Protein AF-A0A7C3TFR4-F1 (afdb_monomer_lite)

pLDDT: mean 82.92, std 9.26, range [58.38, 96.62]

Sequence (135 aa):
MRGKVILGSTLLILGFIIYQLGTTMLIAPGSHLSELAETFITPILQNQTPEMVAVAIQYGGGIIAAIGLVTAITGVAANGEVKALKSTINRLESTIQNLQANQLRNQIPKPTCRFCGADMAVNDSFCPKCGRAQI

Secondary structure (DSSP, 8-state):
-HHHHHHHHHHHHHHHHHHHHHHHHHH-TTSHHHHHHHHHHTTTSTT--HHHHHHHHHHHHHHHHHHHHHHHHHHHHHHHHHHHHHHHHHHHHHHHHHHHHHHHHHSS---B-TTT--B--TT-SB-TTT--B--

Radius of gyration: 37.14 Å; chains: 1; bounding box: 74×24×95 Å

Structure (mmCIF, N/CA/C/O backbone):
data_AF-A0A7C3TFR4-F1
#
_entry.id   AF-A0A7C3TFR4-F1
#
loop_
_atom_site.group_PDB
_atom_site.id
_atom_site.type_symbol
_atom_site.label_atom_id
_atom_site.label_alt_id
_atom_site.label_comp_id
_atom_site.label_asym_id
_atom_site.label_entity_id
_atom_site.label_seq_id
_atom_site.pdbx_PDB_ins_code
_atom_site.Cartn_x
_atom_site.Cartn_y
_atom_site.Cartn_z
_atom_site.occupancy
_atom_site.B_iso_or_equiv
_atom_site.auth_seq_id
_atom_site.auth_comp_id
_atom_site.auth_asym_id
_atom_site.auth_atom_id
_atom_site.pdbx_PDB_model_num
ATOM 1 N N . MET A 1 1 ? -9.293 5.292 3.470 1.00 58.38 1 MET A N 1
ATOM 2 C CA . MET A 1 1 ? -9.035 3.837 3.631 1.00 58.38 1 MET A CA 1
ATOM 3 C C . MET A 1 1 ? -8.921 3.116 2.293 1.00 58.38 1 MET A C 1
ATOM 5 O O . MET A 1 1 ? -7.845 2.603 2.034 1.00 58.38 1 MET A O 1
ATOM 9 N N . ARG A 1 2 ? -9.922 3.186 1.394 1.00 72.25 2 ARG A N 1
ATOM 10 C CA . ARG A 1 2 ? -9.753 2.799 -0.028 1.00 72.25 2 ARG A CA 1
ATOM 11 C C . ARG A 1 2 ? -8.528 3.456 -0.675 1.00 72.25 2 ARG A C 1
ATOM 13 O O . ARG A 1 2 ? -7.805 2.795 -1.397 1.00 72.25 2 ARG A O 1
ATOM 20 N N . GLY A 1 3 ? -8.239 4.707 -0.306 1.00 80.12 3 GLY A N 1
ATOM 21 C CA . GLY A 1 3 ? -7.072 5.441 -0.795 1.00 80.12 3 GLY A CA 1
ATOM 22 C C . GLY A 1 3 ? -5.721 4.749 -0.587 1.00 80.12 3 GLY A C 1
ATOM 23 O O . GLY A 1 3 ? -4.897 4.843 -1.476 1.00 80.12 3 GLY A O 1
ATOM 24 N N . LYS A 1 4 ? -5.491 4.008 0.512 1.00 82.44 4 LYS A N 1
ATOM 25 C CA . LYS A 1 4 ? -4.197 3.327 0.735 1.00 82.44 4 LYS A CA 1
ATOM 26 C C . LYS A 1 4 ? -4.035 2.086 -0.146 1.00 82.44 4 LYS A C 1
ATOM 28 O O . LYS A 1 4 ? -2.963 1.864 -0.687 1.00 82.44 4 LYS A O 1
ATOM 33 N N . VAL A 1 5 ? -5.111 1.318 -0.326 1.00 86.94 5 VAL A N 1
ATOM 34 C CA . VAL A 1 5 ? -5.122 0.150 -1.225 1.00 86.94 5 VAL A CA 1
ATOM 35 C C . VAL A 1 5 ? -5.055 0.591 -2.686 1.00 86.94 5 VAL A C 1
ATOM 37 O O . VAL A 1 5 ? -4.303 0.009 -3.461 1.00 86.94 5 VAL A O 1
ATOM 40 N N . ILE A 1 6 ? -5.792 1.647 -3.049 1.00 91.38 6 ILE A N 1
ATOM 41 C CA . ILE A 1 6 ? -5.728 2.261 -4.380 1.00 91.38 6 ILE A CA 1
ATOM 42 C C . ILE A 1 6 ? -4.311 2.766 -4.635 1.00 91.38 6 ILE A C 1
ATOM 44 O O . ILE A 1 6 ? -3.750 2.397 -5.653 1.00 91.38 6 ILE A O 1
ATOM 48 N N . LEU A 1 7 ? -3.719 3.508 -3.690 1.00 92.25 7 LEU A N 1
ATOM 49 C CA . LEU A 1 7 ? -2.346 4.007 -3.786 1.00 92.25 7 LEU A CA 1
ATOM 50 C C . LEU A 1 7 ? -1.330 2.870 -3.938 1.00 92.25 7 LEU A C 1
ATOM 52 O O . LEU A 1 7 ? -0.470 2.948 -4.804 1.00 92.25 7 LEU A O 1
ATOM 56 N N . GLY A 1 8 ? -1.432 1.808 -3.132 1.00 91.62 8 GLY A N 1
ATOM 57 C CA . GLY A 1 8 ? -0.550 0.643 -3.249 1.00 91.62 8 GLY A CA 1
ATOM 58 C C . GLY A 1 8 ? -0.693 -0.061 -4.601 1.00 91.62 8 GLY A C 1
ATOM 59 O O . GLY A 1 8 ? 0.304 -0.403 -5.228 1.00 91.62 8 GLY A O 1
ATOM 60 N N . SER A 1 9 ? -1.927 -0.202 -5.092 1.00 93.19 9 SER A N 1
ATOM 61 C CA . SER A 1 9 ? -2.211 -0.822 -6.391 1.00 93.19 9 SER A CA 1
ATOM 62 C C . SER A 1 9 ? -1.704 0.030 -7.556 1.00 93.19 9 SER A C 1
ATOM 64 O O . SER A 1 9 ? -1.107 -0.511 -8.482 1.00 93.19 9 SER A O 1
ATOM 66 N N . THR A 1 10 ? -1.877 1.356 -7.517 1.00 94.94 10 THR A N 1
ATOM 67 C CA . THR A 1 10 ? -1.316 2.245 -8.544 1.00 94.94 1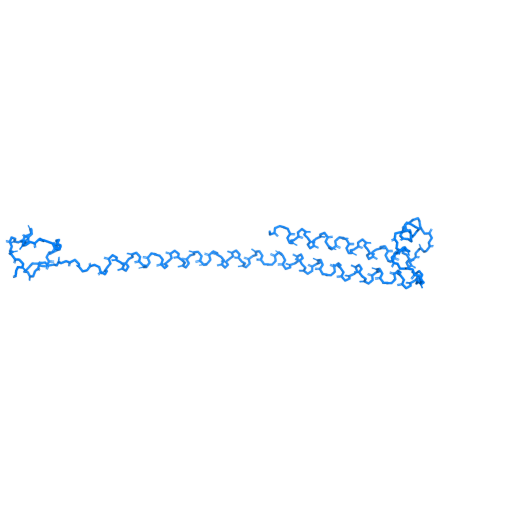0 THR A CA 1
ATOM 68 C C . THR A 1 10 ? 0.205 2.259 -8.508 1.00 94.94 10 THR A C 1
ATOM 70 O O . THR A 1 10 ? 0.811 2.217 -9.575 1.00 94.94 10 THR A O 1
ATOM 73 N N . LEU A 1 11 ? 0.833 2.249 -7.325 1.00 94.06 11 LEU A N 1
ATOM 74 C CA . LEU A 1 11 ? 2.292 2.148 -7.211 1.00 94.06 11 LEU A CA 1
ATOM 75 C C . LEU A 1 11 ? 2.811 0.828 -7.792 1.00 94.06 11 LEU A C 1
ATOM 77 O O . LEU A 1 11 ? 3.826 0.820 -8.480 1.00 94.06 11 LEU A O 1
ATOM 81 N N . LEU A 1 12 ? 2.099 -0.275 -7.542 1.00 95.81 12 LEU A N 1
ATOM 82 C CA . LEU A 1 12 ? 2.444 -1.591 -8.070 1.00 95.81 12 LEU A CA 1
ATOM 83 C C . LEU A 1 12 ? 2.384 -1.603 -9.596 1.00 95.81 12 LEU A C 1
ATOM 85 O O . LEU A 1 12 ? 3.351 -2.006 -10.237 1.00 95.81 12 LEU A O 1
ATOM 89 N N . ILE A 1 13 ? 1.276 -1.129 -10.175 1.00 96.56 13 ILE A N 1
ATOM 90 C CA . ILE A 1 13 ? 1.095 -1.071 -11.631 1.00 96.56 13 ILE A CA 1
ATOM 91 C C . ILE A 1 13 ? 2.169 -0.181 -12.260 1.00 96.56 13 ILE A C 1
ATOM 93 O O . ILE A 1 13 ? 2.814 -0.591 -13.222 1.00 96.56 13 ILE A O 1
ATOM 97 N N . LEU A 1 14 ? 2.401 1.007 -11.697 1.00 95.50 14 LEU A N 1
ATOM 98 C CA . LEU A 1 14 ? 3.408 1.935 -12.202 1.00 95.50 14 LEU A CA 1
ATOM 99 C C . LEU A 1 14 ? 4.819 1.338 -12.115 1.00 95.50 14 LEU A C 1
ATOM 101 O O . LEU A 1 14 ? 5.556 1.372 -13.096 1.00 95.50 14 LEU A O 1
ATOM 105 N N . GLY A 1 15 ? 5.179 0.742 -10.976 1.00 94.94 15 GLY A N 1
ATOM 106 C CA . GLY A 1 15 ? 6.464 0.068 -10.793 1.00 94.94 15 GLY A CA 1
ATOM 107 C C . GLY A 1 15 ? 6.661 -1.084 -11.776 1.00 94.94 15 GLY A C 1
ATOM 108 O O . GLY A 1 15 ? 7.739 -1.227 -12.346 1.00 94.94 15 GLY A O 1
ATOM 109 N N . PHE A 1 16 ? 5.607 -1.854 -12.055 1.00 95.50 16 PHE A N 1
ATOM 110 C CA . PHE A 1 16 ? 5.659 -2.942 -13.029 1.00 95.50 16 PHE A CA 1
ATOM 111 C C . PHE A 1 16 ? 5.833 -2.432 -14.464 1.00 95.50 16 PHE A C 1
ATOM 113 O O . PHE A 1 16 ? 6.621 -3.000 -15.212 1.00 95.50 16 PHE A O 1
ATOM 120 N N . ILE A 1 17 ? 5.164 -1.338 -14.844 1.00 94.19 17 ILE A N 1
ATOM 121 C CA . ILE A 1 17 ? 5.366 -0.696 -16.153 1.00 94.19 17 ILE A CA 1
ATOM 122 C C . ILE A 1 17 ? 6.822 -0.235 -16.296 1.00 94.19 17 ILE A C 1
ATOM 124 O O . ILE A 1 17 ? 7.460 -0.532 -17.301 1.00 94.19 17 ILE A O 1
ATOM 128 N N . ILE A 1 18 ? 7.367 0.431 -15.274 1.00 92.31 18 ILE A N 1
ATOM 129 C CA . ILE A 1 18 ? 8.768 0.880 -15.254 1.00 92.31 18 ILE A CA 1
ATOM 130 C C . ILE A 1 18 ? 9.722 -0.320 -15.356 1.00 92.31 18 ILE A C 1
ATOM 132 O O . ILE A 1 18 ? 10.655 -0.296 -16.155 1.00 92.31 18 ILE A O 1
ATOM 136 N N . TYR A 1 19 ? 9.463 -1.393 -14.605 1.00 93.50 19 TYR A N 1
ATOM 137 C CA . TYR A 1 19 ? 10.250 -2.627 -14.657 1.00 93.50 19 TYR A CA 1
ATOM 138 C C . TYR A 1 19 ? 10.271 -3.225 -16.072 1.00 93.50 19 TYR A C 1
ATOM 140 O O . TYR A 1 19 ? 11.342 -3.512 -16.603 1.00 93.50 19 TYR A O 1
ATOM 148 N N . GLN A 1 20 ? 9.098 -3.349 -16.704 1.00 92.50 20 GLN A N 1
ATOM 149 C CA . GLN A 1 20 ? 8.958 -3.888 -18.059 1.00 92.50 20 GLN A CA 1
ATOM 150 C C . GLN A 1 20 ? 9.658 -3.021 -19.110 1.00 92.50 20 GLN A C 1
ATOM 152 O O . GLN A 1 20 ? 10.249 -3.560 -20.045 1.00 92.50 20 GLN A O 1
ATOM 157 N N . LEU A 1 21 ? 9.643 -1.692 -18.955 1.00 88.00 21 LEU A N 1
ATOM 158 C CA . LEU A 1 21 ? 10.393 -0.784 -19.828 1.00 88.00 21 LEU A CA 1
ATOM 159 C C . LEU A 1 21 ? 11.902 -1.033 -19.720 1.00 88.00 21 LEU A C 1
ATOM 161 O O . LEU A 1 21 ? 12.552 -1.216 -20.746 1.00 88.00 21 LEU A O 1
ATOM 165 N N . GLY A 1 22 ? 12.440 -1.134 -18.499 1.00 87.69 22 GLY A N 1
ATOM 166 C CA . GLY A 1 22 ? 13.854 -1.460 -18.282 1.00 87.69 22 GLY A CA 1
ATOM 167 C C . GLY A 1 22 ? 14.247 -2.805 -18.904 1.00 87.69 22 GLY A C 1
ATOM 168 O O . GLY A 1 22 ? 15.250 -2.903 -19.607 1.00 87.69 22 GLY A O 1
ATOM 169 N N . THR A 1 23 ? 13.409 -3.833 -18.736 1.00 88.56 23 THR A N 1
ATOM 170 C CA . THR A 1 23 ? 13.624 -5.149 -19.356 1.00 88.56 23 THR A CA 1
ATOM 171 C C . THR A 1 23 ? 13.554 -5.099 -20.885 1.00 88.56 23 THR A C 1
ATOM 173 O O . THR A 1 23 ? 14.370 -5.730 -21.555 1.00 88.56 23 THR A O 1
ATOM 176 N N . THR A 1 24 ? 12.624 -4.331 -21.457 1.00 87.12 24 THR A N 1
ATOM 177 C CA . THR A 1 24 ? 12.481 -4.195 -22.917 1.00 87.12 24 THR A CA 1
ATOM 178 C C . THR A 1 24 ? 13.703 -3.519 -23.535 1.00 87.12 24 THR A C 1
ATOM 180 O O . THR A 1 24 ? 14.178 -3.970 -24.576 1.00 87.12 24 THR A O 1
ATOM 183 N N . MET A 1 25 ? 14.259 -2.498 -22.872 1.00 83.88 25 MET A N 1
ATOM 184 C CA . MET A 1 25 ? 15.501 -1.847 -23.307 1.00 83.88 25 MET A CA 1
ATOM 185 C C . MET A 1 25 ? 16.702 -2.805 -23.279 1.00 83.88 25 MET A C 1
ATOM 187 O O . MET A 1 25 ? 17.576 -2.695 -24.132 1.00 83.88 25 MET A O 1
ATOM 191 N N . LEU A 1 26 ? 16.729 -3.770 -22.349 1.00 85.50 26 LEU A N 1
ATOM 192 C CA . LEU A 1 26 ? 17.782 -4.791 -22.284 1.00 85.50 26 LEU A CA 1
ATOM 193 C C . LEU A 1 26 ? 17.678 -5.837 -23.404 1.00 85.50 26 LEU A C 1
ATOM 195 O O . LEU A 1 26 ? 18.692 -6.263 -23.947 1.00 85.50 26 LEU A O 1
ATOM 199 N N . ILE A 1 27 ? 16.460 -6.301 -23.706 1.00 86.94 27 ILE A N 1
ATOM 200 C CA . ILE A 1 27 ? 16.238 -7.450 -24.600 1.00 86.94 27 ILE A CA 1
ATOM 201 C C . ILE A 1 27 ? 16.165 -7.024 -26.073 1.00 86.94 27 ILE A C 1
ATOM 203 O O . ILE A 1 27 ? 16.607 -7.768 -26.946 1.00 86.94 27 ILE A O 1
ATOM 207 N N . ALA A 1 28 ? 15.598 -5.850 -26.363 1.00 83.62 28 ALA A N 1
ATOM 208 C CA . ALA A 1 28 ? 15.350 -5.377 -27.724 1.00 83.62 28 ALA A CA 1
ATOM 209 C C . ALA A 1 28 ? 15.775 -3.905 -27.903 1.00 83.62 28 ALA A C 1
ATOM 211 O O . ALA A 1 28 ? 14.912 -3.022 -28.051 1.00 83.62 28 ALA A O 1
ATOM 212 N N . PRO A 1 29 ? 17.095 -3.629 -27.908 1.00 74.31 29 PRO A N 1
ATOM 213 C CA . PRO A 1 29 ? 17.612 -2.299 -28.205 1.00 74.31 29 PRO A CA 1
ATOM 214 C C . PRO A 1 29 ? 17.213 -1.905 -29.636 1.00 74.31 29 PRO A C 1
ATOM 216 O O . PRO A 1 29 ? 17.494 -2.629 -30.590 1.00 74.31 29 PRO A O 1
ATOM 219 N N . GLY A 1 30 ? 16.510 -0.778 -29.787 1.00 72.62 30 GLY A N 1
ATOM 220 C CA . GLY A 1 30 ? 16.048 -0.264 -31.088 1.00 72.62 30 GLY A CA 1
ATOM 221 C C . GLY A 1 30 ? 14.557 -0.453 -31.396 1.00 72.62 30 GLY A C 1
ATOM 222 O O . GLY A 1 30 ? 14.104 -0.100 -32.481 1.00 72.62 30 GLY A O 1
ATOM 223 N N . SER A 1 31 ? 13.763 -0.976 -30.460 1.00 79.31 31 SER A N 1
ATOM 224 C CA . SER A 1 31 ? 12.300 -0.890 -30.566 1.00 79.31 31 SER A CA 1
ATOM 225 C C . SER A 1 31 ? 11.813 0.561 -30.392 1.00 79.31 31 SER A C 1
ATOM 227 O O . SER A 1 31 ? 12.410 1.329 -29.641 1.00 79.31 31 SER A O 1
ATOM 229 N N . HIS A 1 32 ? 10.688 0.940 -31.016 1.00 79.06 32 HIS A N 1
ATOM 230 C CA . HIS A 1 32 ? 10.102 2.291 -30.878 1.00 79.06 32 HIS A CA 1
ATOM 231 C C . HIS A 1 32 ? 9.833 2.706 -29.417 1.00 79.06 32 HIS A C 1
ATOM 233 O O . HIS A 1 32 ? 9.845 3.889 -29.087 1.00 79.06 32 HIS A O 1
ATOM 239 N N . LEU A 1 33 ? 9.610 1.737 -28.522 1.00 70.75 33 LEU A N 1
ATOM 240 C CA . LEU A 1 33 ? 9.473 1.989 -27.084 1.00 70.75 33 LEU A CA 1
ATOM 241 C C . LEU A 1 33 ? 10.801 2.379 -26.426 1.00 70.75 33 LEU A C 1
ATOM 243 O O . LEU A 1 33 ? 10.796 3.187 -25.501 1.00 70.75 33 LEU A O 1
ATOM 247 N N . SER A 1 34 ? 11.923 1.840 -26.907 1.00 69.75 34 SER A N 1
ATOM 248 C CA . SER A 1 34 ? 13.265 2.203 -26.446 1.00 69.75 34 SER A CA 1
ATOM 249 C C . SER A 1 34 ? 13.612 3.639 -26.831 1.00 69.75 34 SER A C 1
ATOM 251 O O . SER A 1 34 ? 14.136 4.373 -26.004 1.00 69.75 34 SER A O 1
ATOM 253 N N . GLU A 1 35 ? 13.268 4.059 -28.048 1.00 77.62 35 GLU A N 1
ATOM 254 C CA . GLU A 1 35 ? 13.494 5.429 -28.535 1.00 77.62 35 GLU A CA 1
ATOM 255 C C . GLU A 1 35 ? 12.666 6.457 -27.741 1.00 77.62 35 GLU A C 1
ATOM 257 O O . GLU A 1 35 ? 13.150 7.519 -27.331 1.00 77.62 35 GLU A O 1
ATOM 262 N N . LEU A 1 36 ? 11.415 6.101 -27.433 1.00 77.94 36 LEU A N 1
ATOM 263 C CA . LEU A 1 36 ? 10.551 6.915 -26.584 1.00 77.94 36 LEU A CA 1
ATOM 264 C C . LEU A 1 36 ? 11.107 6.992 -25.155 1.00 77.94 36 LEU A C 1
ATOM 266 O O . LEU A 1 36 ? 11.191 8.077 -24.583 1.00 77.94 36 LEU A O 1
ATOM 270 N N . ALA A 1 37 ? 11.542 5.861 -24.592 1.00 72.44 37 ALA A N 1
ATOM 271 C CA . ALA A 1 37 ? 12.156 5.812 -23.269 1.00 72.44 37 ALA A CA 1
ATOM 272 C C . ALA A 1 37 ? 13.448 6.638 -23.206 1.00 72.44 37 ALA A C 1
ATOM 274 O O . ALA A 1 37 ? 13.614 7.420 -22.273 1.00 72.44 37 ALA A O 1
ATOM 275 N N . GLU A 1 38 ? 14.326 6.555 -24.207 1.00 73.25 38 GLU A N 1
ATOM 276 C CA . GLU A 1 38 ? 15.522 7.396 -24.282 1.00 73.25 38 GLU A CA 1
ATOM 277 C C . GLU A 1 38 ? 15.162 8.883 -24.272 1.00 73.25 38 GLU A C 1
ATOM 279 O O . GLU A 1 38 ? 15.761 9.641 -23.515 1.00 73.25 38 GLU A O 1
ATOM 284 N N . THR A 1 39 ? 14.125 9.306 -24.996 1.00 80.56 39 THR A N 1
ATOM 285 C CA . THR A 1 39 ? 13.688 10.715 -25.011 1.00 80.56 39 THR A CA 1
ATOM 286 C C . THR A 1 39 ? 13.258 11.217 -23.624 1.00 80.56 39 THR A C 1
ATOM 288 O O . THR A 1 39 ? 13.539 12.358 -23.258 1.00 80.56 39 THR A O 1
ATOM 291 N N . PHE A 1 40 ? 12.606 10.372 -22.818 1.00 79.19 40 PHE A N 1
ATOM 292 C CA . PHE A 1 40 ? 12.173 10.741 -21.464 1.00 79.19 40 PHE A CA 1
ATOM 293 C C . PHE A 1 40 ? 13.275 10.602 -20.405 1.00 79.19 40 PHE A C 1
ATOM 295 O O . PHE A 1 40 ? 13.271 11.342 -19.421 1.00 79.19 40 PHE A O 1
ATOM 302 N N . ILE A 1 41 ? 14.209 9.665 -20.579 1.00 75.31 41 ILE A N 1
ATOM 303 C CA . ILE A 1 41 ? 15.215 9.314 -19.566 1.00 75.31 41 ILE A CA 1
ATOM 304 C C . ILE A 1 41 ? 16.531 10.088 -19.755 1.00 75.31 41 ILE A C 1
ATOM 306 O O . ILE A 1 41 ? 17.142 10.500 -18.766 1.00 75.31 41 ILE A O 1
ATOM 310 N N . THR A 1 42 ? 16.967 10.325 -20.996 1.00 70.81 42 THR A N 1
ATOM 311 C CA . THR A 1 42 ? 18.213 11.055 -21.308 1.00 70.81 42 THR A CA 1
ATOM 312 C C . THR A 1 42 ? 18.338 12.446 -20.668 1.00 70.81 42 THR A C 1
ATOM 314 O O . THR A 1 42 ? 19.447 12.772 -20.240 1.00 70.81 42 THR A O 1
ATOM 317 N N . PRO A 1 43 ? 17.276 13.269 -20.504 1.00 75.38 43 PRO A N 1
ATOM 318 C CA . PRO A 1 43 ? 17.410 14.538 -19.785 1.00 75.38 43 PRO A CA 1
ATOM 319 C C . PRO A 1 43 ? 17.637 14.369 -18.274 1.00 75.38 43 PRO A C 1
ATOM 321 O O . PRO A 1 43 ? 18.138 15.290 -17.635 1.00 75.38 43 PRO A O 1
ATOM 324 N N . ILE A 1 44 ? 17.277 13.220 -17.694 1.00 74.81 44 ILE A N 1
ATOM 325 C CA . ILE A 1 44 ? 17.381 12.953 -16.251 1.00 74.81 44 ILE A CA 1
ATOM 326 C C . ILE A 1 44 ? 18.735 12.315 -15.912 1.00 74.81 44 ILE A C 1
ATOM 328 O O . ILE A 1 44 ? 19.323 12.631 -14.879 1.00 74.81 44 ILE A O 1
ATOM 332 N N . LEU A 1 45 ? 19.245 11.434 -16.778 1.00 70.81 45 LEU A N 1
ATOM 333 C CA . LEU A 1 45 ? 20.537 10.762 -16.622 1.00 70.81 45 LEU A CA 1
ATOM 334 C C . LEU A 1 45 ? 21.474 11.154 -17.770 1.00 70.81 45 LEU A C 1
ATOM 336 O O . LEU A 1 45 ? 21.778 10.357 -18.656 1.00 70.81 45 LEU A O 1
ATOM 340 N N . GLN A 1 46 ? 21.957 12.396 -17.745 1.00 69.31 46 GLN A N 1
ATOM 341 C CA . GLN A 1 46 ? 23.052 12.800 -18.625 1.00 69.31 46 GLN A CA 1
ATOM 342 C C . GLN A 1 46 ? 24.322 12.011 -18.255 1.00 69.31 46 GLN A C 1
ATOM 344 O O . GLN A 1 46 ? 24.653 11.876 -17.076 1.00 69.31 46 GLN A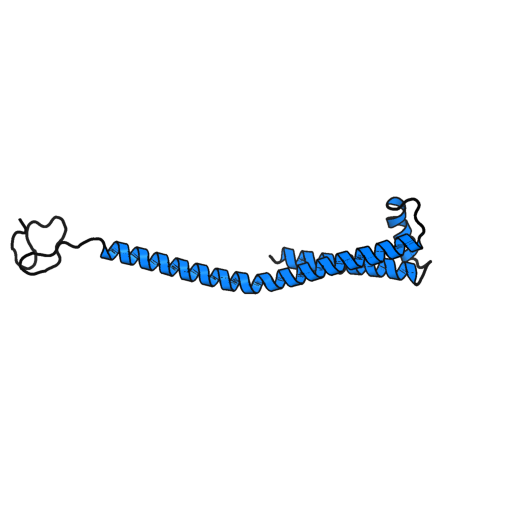 O 1
ATOM 349 N N . ASN A 1 47 ? 25.050 11.521 -19.267 1.00 71.81 47 ASN A N 1
ATOM 350 C CA . ASN A 1 47 ? 26.366 10.863 -19.167 1.00 71.81 47 ASN A CA 1
ATOM 351 C C . ASN A 1 47 ? 26.439 9.371 -18.759 1.00 71.81 47 ASN A C 1
ATOM 353 O O . ASN A 1 47 ? 27.538 8.887 -18.488 1.00 71.81 47 ASN A O 1
ATOM 357 N N . GLN A 1 48 ? 25.335 8.620 -18.736 1.00 79.50 48 GLN A N 1
ATOM 358 C CA . GLN A 1 48 ? 25.354 7.178 -18.422 1.00 79.50 48 GLN A CA 1
ATOM 359 C C . GLN A 1 48 ? 25.200 6.310 -19.680 1.00 79.50 48 GLN A C 1
ATOM 361 O O . GLN A 1 48 ? 24.569 6.725 -20.651 1.00 79.50 48 GLN A O 1
ATOM 366 N N . THR A 1 49 ? 25.770 5.100 -19.672 1.00 83.38 49 THR A N 1
ATOM 367 C CA . THR A 1 49 ? 25.580 4.143 -20.773 1.00 83.38 49 THR A CA 1
ATOM 368 C C . THR A 1 49 ? 24.145 3.599 -20.759 1.00 83.38 49 THR A C 1
ATOM 370 O O . THR A 1 49 ? 23.583 3.385 -19.679 1.00 83.38 49 THR A O 1
ATOM 373 N N . PRO A 1 50 ? 23.532 3.343 -21.929 1.00 78.19 50 PRO A N 1
ATOM 374 C CA . PRO A 1 50 ? 22.133 2.910 -22.015 1.00 78.19 50 PRO A CA 1
ATOM 375 C C . PRO A 1 50 ? 21.873 1.598 -21.258 1.00 78.19 50 PRO A C 1
ATOM 377 O O . PRO A 1 50 ? 20.808 1.417 -20.673 1.00 78.19 50 PRO A O 1
ATOM 380 N N . GLU A 1 51 ? 22.872 0.718 -21.179 1.00 83.94 51 GLU A N 1
ATOM 381 C CA . GLU A 1 51 ? 22.797 -0.531 -20.417 1.00 83.94 51 GLU A CA 1
ATOM 382 C C . GLU A 1 51 ? 22.680 -0.290 -18.905 1.00 83.94 51 GLU A C 1
ATOM 384 O O . GLU A 1 51 ? 21.817 -0.876 -18.250 1.00 83.94 51 GLU A O 1
ATOM 389 N N . MET A 1 52 ? 23.497 0.609 -18.338 1.00 85.81 52 MET A N 1
ATOM 390 C CA . MET A 1 52 ? 23.414 0.947 -16.910 1.00 85.81 52 MET A CA 1
ATOM 391 C C . MET A 1 52 ? 22.084 1.619 -16.574 1.00 85.81 52 MET A C 1
ATOM 393 O O . MET A 1 52 ? 21.493 1.344 -15.529 1.00 85.81 52 MET A O 1
ATOM 397 N N . VAL A 1 53 ? 21.590 2.464 -17.479 1.00 85.69 53 VAL A N 1
ATOM 398 C CA . VAL A 1 53 ? 20.291 3.126 -17.346 1.00 85.69 53 VAL A CA 1
ATOM 399 C C . VAL A 1 53 ? 19.158 2.100 -17.332 1.00 85.69 53 VAL A C 1
ATOM 401 O O . VAL A 1 53 ? 18.311 2.140 -16.441 1.00 85.69 53 VAL A O 1
ATOM 404 N N . ALA A 1 54 ? 19.156 1.146 -18.261 1.00 87.06 54 ALA A N 1
ATOM 405 C CA . ALA A 1 54 ? 18.122 0.122 -18.342 1.00 87.06 54 ALA A CA 1
ATOM 406 C C . ALA A 1 54 ? 18.098 -0.783 -17.096 1.00 87.06 54 ALA A C 1
ATOM 408 O O . ALA A 1 54 ? 17.023 -1.032 -16.542 1.00 87.06 54 ALA A O 1
ATOM 409 N N . VAL A 1 55 ? 19.267 -1.190 -16.584 1.00 89.75 55 VAL A N 1
ATOM 410 C CA . VAL A 1 55 ? 19.373 -1.943 -15.320 1.00 89.75 55 VAL A CA 1
ATOM 411 C C . VAL A 1 55 ? 18.861 -1.118 -14.138 1.00 89.75 55 VAL A C 1
ATOM 413 O O . VAL A 1 55 ? 18.119 -1.640 -13.303 1.00 89.75 55 VAL A O 1
ATOM 416 N N . ALA A 1 56 ? 19.207 0.171 -14.066 1.00 89.94 56 ALA A N 1
ATOM 417 C CA . ALA A 1 56 ? 18.751 1.057 -12.997 1.00 89.94 56 ALA A CA 1
ATOM 418 C C . ALA A 1 56 ? 17.226 1.249 -13.018 1.00 89.94 56 ALA A C 1
ATOM 420 O O . ALA A 1 56 ? 16.583 1.169 -11.970 1.00 89.94 56 ALA A O 1
ATOM 421 N N . ILE A 1 57 ? 16.635 1.438 -14.202 1.00 89.44 57 ILE A N 1
ATOM 422 C CA . ILE A 1 57 ? 15.180 1.521 -14.395 1.00 89.44 57 ILE A CA 1
ATOM 423 C C . ILE A 1 57 ? 14.513 0.211 -13.981 1.00 89.44 57 ILE A C 1
ATOM 425 O O . ILE A 1 57 ? 13.524 0.236 -13.249 1.00 89.44 57 ILE A O 1
ATOM 429 N N . GLN A 1 58 ? 15.057 -0.932 -14.404 1.00 92.62 58 GLN A N 1
ATOM 430 C CA . GLN A 1 58 ? 14.518 -2.242 -14.059 1.00 92.62 58 GLN A CA 1
ATOM 431 C C . GLN A 1 58 ? 14.526 -2.451 -12.539 1.00 92.62 58 GLN A C 1
ATOM 433 O O . GLN A 1 58 ? 13.486 -2.740 -11.948 1.00 92.62 58 GLN A O 1
ATOM 438 N N . TYR A 1 59 ? 15.667 -2.245 -11.877 1.00 94.44 59 TYR A N 1
ATOM 439 C CA . TYR A 1 59 ? 15.761 -2.372 -10.421 1.00 94.44 59 TYR A CA 1
ATOM 440 C C . TYR A 1 59 ? 14.855 -1.374 -9.694 1.00 94.44 59 TYR A C 1
ATOM 442 O O . TYR A 1 59 ? 14.149 -1.750 -8.757 1.00 94.44 59 TYR A O 1
ATOM 450 N N . GLY A 1 60 ? 14.824 -0.120 -10.151 1.00 93.19 60 GLY A N 1
ATOM 451 C CA . GLY A 1 60 ? 13.967 0.923 -9.594 1.00 93.19 60 GLY A CA 1
ATOM 452 C C . GLY A 1 60 ? 12.484 0.567 -9.694 1.00 93.19 60 GLY A C 1
ATOM 453 O O . GLY A 1 60 ? 11.771 0.604 -8.690 1.00 93.19 60 GLY A O 1
ATOM 454 N N . GLY A 1 61 ? 12.025 0.138 -10.872 1.00 92.88 61 GLY A N 1
ATOM 455 C CA . GLY A 1 61 ? 10.655 -0.322 -11.097 1.00 92.88 61 GLY A CA 1
ATOM 456 C C . GLY A 1 61 ? 10.290 -1.520 -10.221 1.00 92.88 61 GLY A C 1
ATOM 457 O O . GLY A 1 61 ? 9.218 -1.537 -9.614 1.00 92.88 61 GLY A O 1
ATOM 458 N N . GLY A 1 62 ? 11.210 -2.477 -10.066 1.00 95.00 62 GLY A N 1
ATOM 459 C CA . GLY A 1 62 ? 11.032 -3.640 -9.194 1.00 95.00 62 GLY A CA 1
ATOM 460 C C . GLY A 1 62 ? 10.857 -3.266 -7.719 1.00 95.00 62 GLY A C 1
ATOM 461 O O . GLY A 1 62 ? 9.937 -3.756 -7.062 1.00 95.00 62 GLY A O 1
ATOM 462 N N . ILE A 1 63 ? 11.684 -2.350 -7.203 1.00 96.62 63 ILE A N 1
ATOM 463 C CA . ILE A 1 63 ? 11.574 -1.851 -5.822 1.00 96.62 63 ILE A CA 1
ATOM 464 C C . ILE A 1 63 ? 10.240 -1.126 -5.617 1.00 96.62 63 ILE A C 1
ATOM 466 O O . ILE A 1 63 ? 9.533 -1.399 -4.645 1.00 96.62 63 ILE A O 1
ATOM 470 N N . ILE A 1 64 ? 9.858 -0.242 -6.545 1.00 96.00 64 ILE A N 1
ATOM 471 C CA . ILE A 1 64 ? 8.578 0.479 -6.487 1.00 96.00 64 ILE A CA 1
ATOM 472 C C . ILE A 1 64 ? 7.406 -0.512 -6.492 1.00 96.00 64 ILE A C 1
ATOM 474 O O . ILE A 1 64 ? 6.486 -0.376 -5.682 1.00 96.00 64 ILE A O 1
ATOM 478 N N . ALA A 1 65 ? 7.454 -1.540 -7.343 1.00 96.25 65 ALA A N 1
ATOM 479 C CA . ALA A 1 65 ? 6.426 -2.574 -7.402 1.00 96.25 65 ALA A CA 1
ATOM 480 C C . ALA A 1 65 ? 6.317 -3.359 -6.084 1.00 96.25 65 ALA A C 1
ATOM 482 O O . A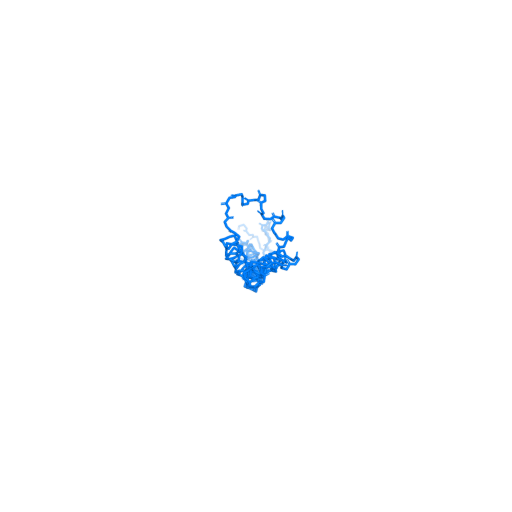LA A 1 65 ? 5.208 -3.573 -5.589 1.00 96.25 65 ALA A O 1
ATOM 483 N N . ALA A 1 66 ? 7.448 -3.729 -5.474 1.00 96.25 66 ALA A N 1
ATOM 484 C CA . ALA A 1 66 ? 7.481 -4.416 -4.183 1.00 96.25 66 ALA A CA 1
ATOM 485 C C . ALA A 1 66 ? 6.892 -3.552 -3.053 1.00 96.25 66 ALA A C 1
ATOM 487 O O . ALA A 1 66 ? 6.066 -4.030 -2.274 1.00 96.25 66 ALA A O 1
ATOM 488 N N . ILE A 1 67 ? 7.247 -2.265 -2.996 1.00 95.19 67 ILE A N 1
ATOM 489 C CA . ILE A 1 67 ? 6.678 -1.315 -2.026 1.00 95.19 67 ILE A CA 1
ATOM 490 C C . ILE A 1 67 ? 5.166 -1.169 -2.239 1.00 95.19 67 ILE A C 1
ATOM 492 O O . ILE A 1 67 ? 4.396 -1.199 -1.272 1.00 95.19 67 ILE A O 1
ATOM 496 N N . GLY A 1 68 ? 4.725 -1.051 -3.494 1.00 93.25 68 GLY A N 1
ATOM 497 C CA . GLY A 1 68 ? 3.309 -1.004 -3.859 1.00 93.25 68 GLY A CA 1
ATOM 498 C C . GLY A 1 68 ? 2.547 -2.236 -3.377 1.00 93.25 68 GLY A C 1
ATOM 499 O O . GLY A 1 68 ? 1.498 -2.105 -2.743 1.00 93.25 68 GLY A O 1
ATOM 500 N N . LEU A 1 69 ? 3.120 -3.425 -3.581 1.00 93.81 69 LEU A N 1
ATOM 501 C CA . LEU A 1 69 ? 2.554 -4.698 -3.138 1.00 93.81 69 LEU A CA 1
ATOM 502 C C . LEU A 1 69 ? 2.416 -4.775 -1.615 1.00 93.81 69 LEU A C 1
ATOM 504 O O . LEU A 1 69 ? 1.331 -5.070 -1.113 1.00 93.81 69 LEU A O 1
ATOM 508 N N . VAL A 1 70 ? 3.477 -4.456 -0.869 1.00 93.69 70 VAL A N 1
ATOM 509 C CA . VAL A 1 70 ? 3.439 -4.445 0.604 1.00 93.69 70 VAL A CA 1
ATOM 510 C C . VAL A 1 70 ? 2.394 -3.447 1.106 1.00 93.69 70 VAL A C 1
ATOM 512 O O . VAL A 1 70 ? 1.615 -3.751 2.012 1.00 93.69 70 VAL A O 1
ATOM 515 N N . THR A 1 71 ? 2.307 -2.272 0.483 1.00 90.69 71 THR A N 1
ATOM 516 C CA . THR A 1 71 ? 1.316 -1.242 0.832 1.00 90.69 71 THR A CA 1
ATOM 517 C C . THR A 1 71 ? -0.114 -1.707 0.542 1.00 90.69 71 THR A C 1
ATOM 519 O O . THR A 1 71 ? -1.024 -1.461 1.337 1.00 90.69 71 THR A O 1
ATOM 522 N N . ALA A 1 72 ? -0.333 -2.416 -0.567 1.00 91.12 72 ALA A N 1
ATOM 523 C CA . ALA A 1 72 ? -1.635 -2.978 -0.909 1.00 91.12 72 ALA A CA 1
ATOM 524 C C . ALA A 1 72 ? -2.062 -4.061 0.098 1.00 91.12 72 ALA A C 1
ATOM 526 O O . ALA A 1 72 ? -3.173 -3.993 0.627 1.00 91.12 72 ALA A O 1
ATOM 527 N N . ILE A 1 73 ? -1.168 -5.003 0.429 1.00 89.62 73 ILE A N 1
ATOM 528 C CA . ILE A 1 73 ? -1.437 -6.096 1.379 1.00 89.62 73 ILE A CA 1
ATOM 529 C C . ILE A 1 73 ? -1.714 -5.544 2.780 1.00 89.62 73 ILE A C 1
ATOM 531 O O . ILE A 1 73 ? -2.734 -5.876 3.386 1.00 89.62 73 ILE A O 1
ATOM 535 N N . THR A 1 74 ? -0.859 -4.650 3.283 1.00 86.44 74 THR A N 1
ATOM 536 C CA . THR A 1 74 ? -1.052 -4.020 4.603 1.00 86.44 74 THR A CA 1
ATOM 537 C C . THR A 1 74 ? -2.333 -3.188 4.652 1.00 86.44 74 THR A C 1
ATOM 539 O O . THR A 1 74 ? -3.035 -3.187 5.665 1.00 86.44 74 THR A O 1
ATOM 542 N N . GLY A 1 75 ? -2.700 -2.536 3.545 1.00 84.75 75 GLY A N 1
ATOM 543 C CA . GLY A 1 75 ? -3.959 -1.809 3.410 1.00 84.75 75 GLY A CA 1
ATOM 544 C C . GLY A 1 75 ? -5.204 -2.698 3.519 1.00 84.75 75 GLY A C 1
ATOM 545 O O . GLY A 1 75 ? -6.221 -2.247 4.051 1.00 84.75 75 GLY A O 1
ATOM 546 N N . VAL A 1 76 ? -5.134 -3.947 3.051 1.00 82.06 76 VAL A N 1
ATOM 547 C CA . VAL A 1 76 ? -6.223 -4.930 3.172 1.00 82.06 76 VAL A CA 1
ATOM 548 C C . VAL A 1 76 ? -6.248 -5.550 4.572 1.00 82.06 76 VAL A C 1
ATOM 550 O O . VAL A 1 76 ? -7.311 -5.580 5.195 1.00 82.06 76 VAL A O 1
ATOM 553 N N . ALA A 1 77 ? -5.094 -5.971 5.098 1.00 76.44 77 ALA A N 1
ATOM 554 C CA . ALA A 1 77 ? -4.975 -6.619 6.408 1.00 76.44 77 ALA A CA 1
ATOM 555 C C . ALA A 1 77 ? -5.429 -5.706 7.561 1.00 76.44 77 ALA A C 1
ATOM 557 O O . ALA A 1 77 ? -6.251 -6.102 8.390 1.00 76.44 77 ALA A O 1
ATOM 558 N N . ALA A 1 78 ? -5.012 -4.436 7.549 1.00 69.31 78 ALA A N 1
ATOM 559 C CA . ALA A 1 78 ? -5.402 -3.459 8.566 1.00 69.31 78 ALA A CA 1
ATOM 560 C C . ALA A 1 78 ? -6.918 -3.182 8.600 1.00 69.31 78 ALA A C 1
ATOM 562 O O . ALA A 1 78 ? -7.429 -2.624 9.567 1.00 69.31 78 ALA A O 1
ATOM 563 N N . ASN A 1 79 ? -7.669 -3.549 7.560 1.00 69.44 79 ASN A N 1
ATOM 564 C CA . ASN A 1 79 ? -9.104 -3.290 7.496 1.00 69.44 79 ASN A CA 1
ATOM 565 C C . ASN A 1 79 ? -9.934 -4.335 8.267 1.00 69.44 79 ASN A C 1
ATOM 567 O O . ASN A 1 79 ? -11.037 -4.019 8.716 1.00 69.44 79 ASN A O 1
ATOM 571 N N . GLY A 1 80 ? -9.419 -5.560 8.422 1.00 64.06 80 GLY A N 1
ATOM 572 C CA . GLY A 1 80 ? -10.086 -6.630 9.168 1.00 64.06 80 GLY A CA 1
ATOM 573 C C . GLY A 1 80 ? -9.955 -6.439 10.678 1.00 64.06 80 GLY A C 1
ATOM 574 O O . GLY A 1 80 ? -10.955 -6.338 11.391 1.00 64.06 80 GLY A O 1
ATOM 575 N N . GLU A 1 81 ? -8.720 -6.300 11.156 1.00 66.00 81 GLU A N 1
ATOM 576 C CA . GLU A 1 81 ? -8.426 -6.239 12.592 1.00 66.00 81 GLU A CA 1
ATOM 577 C C . GLU A 1 81 ? -8.884 -4.927 13.236 1.00 66.00 81 GLU A C 1
ATOM 579 O O . GLU A 1 81 ? -9.443 -4.937 14.330 1.00 66.00 81 GLU A O 1
ATOM 584 N N . VAL A 1 82 ? -8.752 -3.791 12.542 1.00 66.50 82 VAL A N 1
ATOM 585 C CA . VAL A 1 82 ? -9.149 -2.486 13.101 1.00 66.50 82 VAL A CA 1
ATOM 586 C C . VAL A 1 82 ? -10.667 -2.367 13.231 1.00 66.50 82 VAL A C 1
ATOM 588 O O . VAL A 1 82 ? -11.156 -1.739 14.169 1.00 66.50 82 VAL A O 1
ATOM 591 N N . LYS A 1 83 ? -11.444 -2.990 12.336 1.00 70.62 83 LYS A N 1
ATOM 592 C CA . LYS A 1 83 ? -12.909 -3.025 12.469 1.00 70.62 83 LYS A CA 1
ATOM 593 C C . LYS A 1 83 ? -13.351 -3.917 13.624 1.00 70.62 83 LYS A C 1
ATOM 595 O O . LYS A 1 83 ? -14.230 -3.506 14.382 1.00 70.62 83 LYS A O 1
ATOM 600 N N . ALA A 1 84 ? -12.728 -5.085 13.781 1.00 74.56 84 ALA A N 1
ATOM 601 C CA . ALA A 1 84 ? -12.992 -5.973 14.908 1.00 74.56 84 ALA A CA 1
ATOM 602 C C . ALA A 1 84 ? -12.649 -5.280 16.237 1.00 74.56 84 ALA A C 1
ATOM 604 O O . ALA A 1 84 ? -13.506 -5.174 17.114 1.00 74.56 84 ALA A O 1
ATOM 605 N N . LEU A 1 85 ? -11.458 -4.685 16.334 1.00 78.81 85 LEU A N 1
ATOM 606 C CA . LEU A 1 85 ? -11.004 -3.959 17.519 1.00 78.81 85 LEU A CA 1
ATOM 607 C C . LEU A 1 85 ? -11.908 -2.766 17.852 1.00 78.81 85 LEU A C 1
ATOM 609 O O . LEU A 1 85 ? -12.310 -2.595 19.001 1.00 78.81 85 LEU A O 1
ATOM 613 N N . LYS A 1 86 ? -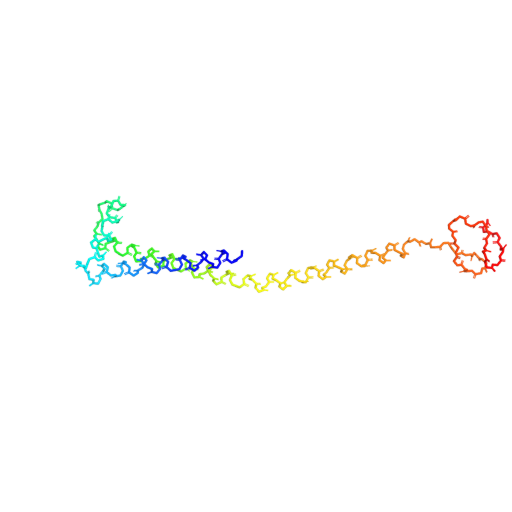12.297 -1.968 16.850 1.00 81.56 86 LYS A N 1
ATOM 614 C CA . LYS A 1 86 ? -13.192 -0.820 17.052 1.00 81.56 86 LYS A CA 1
ATOM 615 C C . LYS A 1 86 ? -14.575 -1.247 17.550 1.00 81.56 86 LYS A C 1
ATOM 617 O O . LYS A 1 86 ? -15.164 -0.561 18.379 1.00 81.56 86 LYS A O 1
ATOM 622 N N . SER A 1 87 ? -15.083 -2.388 17.084 1.00 83.25 87 SER A N 1
ATOM 623 C CA . SER A 1 87 ? -16.359 -2.927 17.566 1.00 83.25 87 SER A CA 1
ATOM 624 C C . SER A 1 87 ? -16.288 -3.370 19.033 1.00 83.25 87 SER A C 1
ATOM 626 O O . SER A 1 87 ? -17.224 -3.122 19.796 1.00 83.25 87 SER A O 1
ATOM 628 N N . THR A 1 88 ? -15.154 -3.940 19.453 1.00 83.56 88 THR A N 1
ATOM 629 C CA . THR A 1 88 ? -14.889 -4.310 20.848 1.00 83.56 88 THR A CA 1
ATOM 630 C C . THR A 1 88 ? -14.794 -3.079 21.742 1.00 83.56 88 THR A C 1
ATOM 632 O O . THR A 1 88 ? -15.405 -3.063 22.807 1.00 83.56 88 THR A O 1
ATOM 635 N N . ILE A 1 89 ? -14.096 -2.029 21.296 1.00 87.12 89 ILE A N 1
ATOM 636 C CA . ILE A 1 89 ? -13.975 -0.767 22.042 1.00 87.12 89 ILE A CA 1
ATOM 637 C C . ILE A 1 89 ? -15.354 -0.141 22.267 1.00 87.12 89 ILE A C 1
ATOM 639 O O . ILE A 1 89 ? -15.701 0.158 23.405 1.00 87.12 89 ILE A O 1
ATOM 643 N N . ASN A 1 90 ? -16.183 -0.040 21.223 1.00 89.69 90 ASN A N 1
ATOM 644 C CA . ASN A 1 90 ? -17.532 0.520 21.351 1.00 89.69 90 ASN A CA 1
ATOM 645 C C . ASN A 1 90 ? -18.414 -0.293 22.320 1.00 89.69 90 ASN A C 1
ATOM 647 O O . ASN A 1 90 ? -19.197 0.273 23.084 1.00 89.69 90 ASN A O 1
ATOM 651 N N . ARG A 1 91 ? -18.288 -1.629 22.317 1.00 88.88 91 ARG A N 1
ATOM 652 C CA . ARG A 1 91 ? -18.983 -2.493 23.288 1.00 88.88 91 ARG A CA 1
ATOM 653 C C . ARG A 1 91 ? -18.512 -2.233 24.715 1.00 88.88 91 ARG A C 1
ATOM 655 O O . ARG A 1 91 ? -19.343 -2.137 25.621 1.00 88.88 91 ARG A O 1
ATOM 662 N N . LEU A 1 92 ? -17.205 -2.102 24.914 1.00 87.81 92 LEU A N 1
ATOM 663 C CA . LEU A 1 92 ? -16.627 -1.838 26.226 1.00 87.81 92 LEU A CA 1
ATOM 664 C C . LEU A 1 92 ? -17.093 -0.480 26.765 1.00 87.81 92 LEU A C 1
ATOM 666 O O . LEU A 1 92 ? -17.536 -0.390 27.906 1.00 87.81 92 LEU A O 1
ATOM 670 N N . GLU A 1 93 ? -17.100 0.546 25.917 1.00 89.25 93 GLU A N 1
ATOM 671 C CA . GLU A 1 93 ? -17.547 1.894 26.264 1.00 89.25 93 GLU A CA 1
ATOM 672 C C . GLU A 1 93 ? -19.027 1.924 26.672 1.00 89.25 93 GLU A C 1
ATOM 674 O O . GLU A 1 93 ? -19.370 2.464 27.723 1.00 89.25 93 GLU A O 1
ATOM 679 N N . SER A 1 94 ? -19.899 1.237 25.923 1.00 87.44 94 SER A N 1
ATOM 680 C CA . SER A 1 94 ? -21.317 1.109 26.295 1.00 87.44 94 SER A CA 1
ATOM 681 C C . SER A 1 94 ? -21.521 0.385 27.633 1.00 87.44 94 SER A C 1
ATOM 683 O O . SER A 1 94 ? -22.425 0.714 28.401 1.00 87.44 94 SER A O 1
ATOM 685 N N . THR A 1 95 ? -20.651 -0.578 27.952 1.00 88.00 95 THR A N 1
ATOM 686 C CA . THR A 1 95 ? -20.698 -1.302 29.228 1.00 88.00 95 THR A CA 1
ATOM 687 C C . THR A 1 95 ? -20.293 -0.386 30.379 1.00 88.00 95 THR A C 1
ATOM 689 O O . THR A 1 95 ? -20.976 -0.353 31.401 1.00 88.00 95 THR A O 1
ATOM 692 N N . ILE A 1 96 ? -19.233 0.406 30.203 1.00 87.12 96 ILE A N 1
ATOM 693 C CA . ILE A 1 96 ? -18.769 1.376 31.204 1.00 87.12 96 ILE A CA 1
ATOM 694 C C . ILE A 1 96 ? -19.843 2.437 31.471 1.00 87.12 96 ILE A C 1
ATOM 696 O O . ILE A 1 96 ? -20.135 2.719 32.632 1.00 87.12 96 ILE A O 1
ATOM 700 N N . GLN A 1 97 ? -20.494 2.964 30.429 1.00 87.12 97 GLN A N 1
ATOM 701 C CA . GLN A 1 97 ? -21.580 3.939 30.590 1.00 87.12 97 GLN A CA 1
ATOM 702 C C . GLN A 1 97 ? -22.778 3.359 31.354 1.00 87.12 97 GLN A C 1
ATOM 704 O O . GLN A 1 97 ? -23.298 4.003 32.266 1.00 87.12 97 GLN A O 1
ATOM 709 N N . ASN A 1 98 ? -23.185 2.124 31.045 1.00 85.00 98 ASN A N 1
ATOM 710 C CA . ASN A 1 98 ? -24.264 1.449 31.771 1.00 85.00 98 ASN A CA 1
ATOM 711 C C . ASN A 1 98 ? -23.907 1.199 33.244 1.00 85.00 98 ASN A C 1
ATOM 713 O O . ASN A 1 98 ? -24.754 1.354 34.126 1.00 85.00 98 ASN A O 1
ATOM 717 N N . LEU A 1 99 ? -22.652 0.841 33.528 1.00 85.38 99 LEU A N 1
ATOM 718 C CA . LEU A 1 99 ? -22.171 0.675 34.898 1.00 85.38 99 LEU A CA 1
ATOM 719 C C . LEU A 1 99 ? -22.153 2.006 35.653 1.00 85.38 99 LEU A C 1
ATOM 721 O O . LEU A 1 99 ? -22.613 2.046 36.791 1.00 85.38 99 LEU A O 1
ATOM 725 N N . GLN A 1 100 ? -21.697 3.096 35.030 1.00 84.00 100 GLN A N 1
ATOM 726 C CA . GLN A 1 100 ? -21.736 4.425 35.643 1.00 84.00 100 GLN A CA 1
ATOM 727 C C . GLN A 1 100 ? -23.167 4.887 35.930 1.00 84.00 100 GLN A C 1
ATOM 729 O O . GLN A 1 100 ? -23.433 5.364 37.030 1.00 84.00 100 GLN A O 1
ATOM 734 N N . ALA A 1 101 ? -24.105 4.701 34.998 1.00 77.25 101 ALA A N 1
ATOM 735 C CA . ALA A 1 101 ? -25.506 5.067 35.207 1.00 77.25 101 ALA A CA 1
ATOM 736 C C . ALA A 1 101 ? -26.145 4.276 36.366 1.00 77.25 101 ALA A C 1
ATOM 738 O O . ALA A 1 101 ? -26.845 4.848 37.205 1.00 77.25 101 ALA A O 1
ATOM 739 N N . ASN A 1 102 ? -25.862 2.973 36.459 1.00 77.00 102 ASN A N 1
ATOM 740 C CA . ASN A 1 102 ? -26.344 2.135 37.560 1.00 77.00 102 ASN A CA 1
ATOM 741 C C . ASN A 1 102 ? -25.671 2.467 38.898 1.00 77.00 102 ASN A C 1
ATOM 743 O O . ASN A 1 102 ? -26.336 2.458 39.933 1.00 77.00 102 ASN A O 1
ATOM 747 N N . GLN A 1 103 ? -24.377 2.791 38.896 1.00 75.62 103 GLN A N 1
ATOM 748 C CA . GLN A 1 103 ? -23.660 3.241 40.090 1.00 75.62 103 GLN A CA 1
ATOM 749 C C . GLN A 1 103 ? -24.241 4.553 40.615 1.00 75.62 103 GLN A C 1
ATOM 751 O O . GLN A 1 103 ? -24.549 4.637 41.800 1.00 75.62 103 GLN A O 1
ATOM 756 N N . LEU A 1 104 ? -24.477 5.538 39.744 1.00 67.06 104 LEU A N 1
ATOM 757 C CA . LEU A 1 104 ? -25.066 6.816 40.145 1.00 67.06 104 LEU A CA 1
ATOM 758 C C . LEU A 1 104 ? -26.472 6.631 40.736 1.00 67.06 104 LEU A C 1
ATOM 760 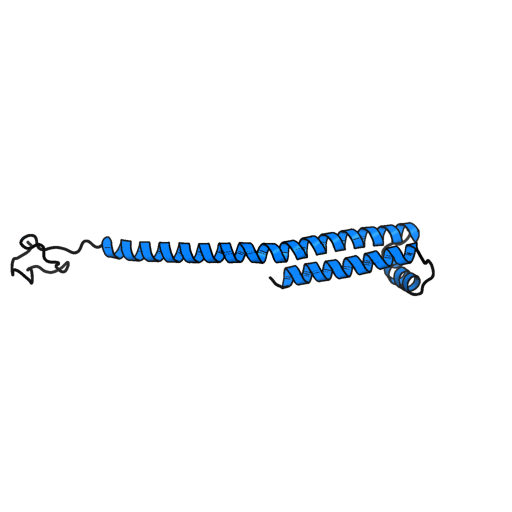O O . LEU A 1 104 ? -26.822 7.266 41.725 1.00 67.06 104 LEU A O 1
ATOM 764 N N . ARG A 1 105 ? -27.264 5.710 40.171 1.00 62.75 105 ARG A N 1
ATOM 765 C CA . ARG A 1 105 ? -28.601 5.374 40.677 1.00 62.75 105 ARG A CA 1
ATOM 766 C C . ARG A 1 105 ? -28.570 4.688 42.047 1.00 62.75 105 ARG A C 1
ATOM 768 O O . ARG A 1 105 ? -29.471 4.921 42.847 1.00 62.75 105 ARG A O 1
ATOM 775 N N . ASN A 1 106 ? -27.560 3.862 42.315 1.00 62.53 106 ASN A N 1
ATOM 776 C CA . ASN A 1 106 ? -27.422 3.139 43.584 1.00 62.53 106 ASN A CA 1
ATOM 777 C C . ASN A 1 106 ? -26.684 3.935 44.675 1.00 62.53 106 ASN A C 1
ATOM 779 O O . ASN A 1 106 ? -26.787 3.577 45.844 1.00 62.53 106 ASN A O 1
ATOM 783 N N . GLN A 1 107 ? -25.954 4.998 44.323 1.00 59.75 107 GLN A N 1
ATOM 784 C CA . GLN A 1 107 ? -25.213 5.835 45.276 1.00 59.75 107 GLN A CA 1
ATOM 785 C C . GLN A 1 107 ? -26.027 6.983 45.881 1.00 59.75 107 GLN A C 1
ATOM 787 O O . GLN A 1 107 ? -25.513 7.671 46.756 1.00 59.75 107 GLN A O 1
ATOM 792 N N . ILE A 1 108 ? -27.278 7.203 45.465 1.00 62.19 108 ILE A N 1
ATOM 793 C CA . ILE A 1 108 ? -28.188 8.104 46.182 1.00 62.19 108 ILE A CA 1
ATOM 794 C C . ILE A 1 108 ? -28.881 7.255 47.255 1.00 62.19 108 ILE A C 1
ATOM 796 O O . ILE A 1 108 ? -29.833 6.542 46.918 1.00 62.19 108 ILE A O 1
ATOM 800 N N . PRO A 1 109 ? -28.417 7.258 48.523 1.00 63.62 109 PRO A N 1
ATOM 801 C CA . PRO A 1 109 ? -29.116 6.566 49.592 1.00 63.62 109 PRO A CA 1
ATOM 802 C C . PRO A 1 109 ? -30.511 7.173 49.699 1.00 63.62 109 PRO A C 1
ATOM 804 O O . PRO A 1 109 ? -30.682 8.324 50.104 1.00 63.62 109 PRO A O 1
ATOM 807 N N . LYS A 1 110 ? -31.519 6.410 49.279 1.00 71.38 110 LYS A N 1
ATOM 808 C CA . LYS A 1 110 ? -32.905 6.793 49.512 1.00 71.38 110 LYS A CA 1
ATOM 809 C C . LYS A 1 110 ? -33.128 6.759 51.023 1.00 71.38 110 LYS A C 1
ATOM 811 O O . LYS A 1 110 ? -32.834 5.732 51.637 1.00 71.38 110 LYS A O 1
ATOM 816 N N . PRO A 1 111 ? -33.603 7.849 51.639 1.00 76.75 111 PRO A N 1
ATOM 817 C CA . PRO A 1 111 ? -33.940 7.817 53.048 1.00 76.75 111 PRO A CA 1
ATOM 818 C C . PRO A 1 111 ? -35.038 6.779 53.267 1.00 76.75 111 PRO A C 1
ATOM 820 O O . PRO A 1 111 ? -36.042 6.768 52.563 1.00 76.75 111 PRO A O 1
ATOM 823 N N . THR A 1 112 ? -34.845 5.894 54.236 1.00 85.81 112 THR A N 1
ATOM 824 C CA . THR A 1 112 ? -35.846 4.902 54.637 1.00 85.81 112 THR A CA 1
ATOM 825 C C . THR A 1 112 ? -36.388 5.251 56.015 1.00 85.81 112 THR A C 1
ATOM 827 O O . THR A 1 112 ? -35.635 5.669 56.894 1.00 85.81 112 THR A O 1
ATOM 830 N N . CYS A 1 113 ? -37.680 5.029 56.238 1.00 85.75 113 CYS A N 1
ATOM 831 C CA . CYS A 1 113 ? -38.324 5.235 57.531 1.00 85.75 113 CYS A CA 1
ATOM 832 C C . CYS A 1 113 ? -37.668 4.381 58.627 1.00 85.75 113 CYS A C 1
ATOM 834 O O . CYS A 1 113 ? -37.632 3.155 58.515 1.00 85.75 113 CYS A O 1
ATOM 836 N N . ARG A 1 114 ? -37.257 4.999 59.742 1.00 84.38 114 ARG A N 1
ATOM 837 C CA . ARG A 1 114 ? -36.629 4.297 60.882 1.00 84.38 114 ARG A CA 1
ATOM 838 C C . ARG A 1 114 ? -37.541 3.280 61.579 1.00 84.38 114 ARG A C 1
ATOM 840 O O . ARG A 1 114 ? -37.048 2.394 62.264 1.00 84.38 114 ARG A O 1
ATOM 847 N N . PHE A 1 115 ? -38.861 3.405 61.421 1.00 87.31 115 PHE A N 1
ATOM 848 C CA . PHE A 1 115 ? -39.840 2.560 62.114 1.00 87.31 115 PHE A CA 1
ATOM 849 C C . PHE A 1 115 ? -40.378 1.407 61.266 1.00 87.31 115 PHE A C 1
ATOM 851 O O . PHE A 1 115 ? -40.624 0.332 61.799 1.00 87.31 115 PHE A O 1
ATOM 858 N N . CYS A 1 116 ? -40.621 1.634 59.971 1.00 88.25 116 CYS A N 1
ATOM 859 C CA . CYS A 1 116 ? -41.244 0.636 59.092 1.00 88.25 116 CYS A CA 1
ATOM 860 C C . CYS A 1 116 ? -40.414 0.283 57.852 1.00 88.25 116 CYS A C 1
ATOM 862 O O . CYS A 1 116 ? -40.850 -0.554 57.066 1.00 88.25 116 CYS A O 1
ATOM 864 N N . GLY A 1 117 ? -39.258 0.924 57.646 1.00 85.12 117 GLY A N 1
ATOM 865 C CA . GLY A 1 117 ? -38.354 0.641 56.527 1.00 85.12 117 GLY A CA 1
ATOM 866 C C . GLY A 1 117 ? -38.857 1.080 55.149 1.00 85.12 117 GLY A C 1
ATOM 867 O O . GLY A 1 117 ? -38.236 0.737 54.151 1.00 85.12 117 GLY A O 1
ATOM 868 N N . ALA A 1 118 ? -39.972 1.812 55.060 1.00 85.88 118 ALA A N 1
ATOM 869 C CA . ALA A 1 118 ? -40.484 2.307 53.781 1.00 85.88 118 ALA A CA 1
ATOM 870 C C . ALA A 1 118 ? -39.571 3.392 53.181 1.00 85.88 118 ALA A C 1
ATOM 872 O O . ALA A 1 118 ? -39.093 4.251 53.922 1.00 85.88 118 ALA A O 1
ATOM 873 N N . ASP A 1 119 ? -39.389 3.382 51.855 1.00 85.94 119 ASP A N 1
ATOM 874 C CA . ASP A 1 119 ? -38.715 4.455 51.109 1.00 85.94 119 ASP A CA 1
ATOM 875 C C . ASP A 1 119 ? -39.419 5.806 51.350 1.00 85.94 119 ASP A C 1
ATOM 877 O O . ASP A 1 119 ? -40.649 5.897 51.288 1.00 85.94 119 ASP A O 1
ATOM 881 N N . MET A 1 120 ? -38.639 6.852 51.619 1.00 81.94 120 MET A N 1
ATOM 882 C CA . MET A 1 120 ? -39.088 8.221 51.886 1.00 81.94 120 MET A CA 1
ATOM 883 C C . MET A 1 120 ? -38.328 9.227 51.016 1.00 81.94 120 MET A C 1
ATOM 885 O O . MET A 1 120 ? -37.197 8.974 50.596 1.00 81.94 120 MET A O 1
ATOM 889 N N . ALA A 1 121 ? -38.936 10.381 50.731 1.00 80.00 121 ALA A N 1
ATOM 890 C CA . ALA A 1 121 ? -38.219 11.476 50.087 1.00 80.00 121 ALA A CA 1
ATOM 891 C C . ALA A 1 121 ? -37.293 12.175 51.096 1.00 80.00 121 ALA A C 1
ATOM 893 O O . ALA A 1 121 ? -37.558 12.190 52.296 1.00 80.00 121 ALA A O 1
ATOM 894 N N . VAL A 1 122 ? -36.206 12.783 50.606 1.00 74.75 122 VAL A N 1
ATOM 895 C CA . VAL A 1 122 ? -35.155 13.413 51.439 1.00 74.75 122 VAL A CA 1
ATOM 896 C C . VAL A 1 122 ? -35.694 14.514 52.364 1.00 74.75 122 VAL A C 1
ATOM 898 O O . VAL A 1 122 ? -35.092 14.787 53.397 1.00 74.75 122 VAL A O 1
ATOM 901 N N . ASN A 1 123 ? -36.859 15.082 52.045 1.00 74.81 123 ASN A N 1
ATOM 902 C CA . ASN A 1 123 ? -37.456 16.202 52.773 1.00 74.81 123 ASN A CA 1
ATOM 903 C C . ASN A 1 123 ? -38.762 15.845 53.511 1.00 74.81 123 ASN A C 1
ATOM 905 O O . ASN A 1 123 ? -39.447 16.750 53.987 1.00 74.81 123 ASN A O 1
ATOM 909 N N . ASP A 1 124 ? -39.128 14.563 53.612 1.00 78.88 124 ASP A N 1
ATOM 910 C CA . ASP A 1 124 ? -40.356 14.163 54.307 1.00 78.88 124 ASP A CA 1
ATOM 911 C C . ASP A 1 124 ? -40.134 14.102 55.825 1.00 78.88 124 ASP A C 1
ATOM 913 O O . ASP A 1 124 ? -39.434 13.231 56.343 1.00 78.88 124 ASP A O 1
ATOM 917 N N . SER A 1 125 ? -40.785 15.002 56.564 1.00 83.25 125 SER A N 1
ATOM 918 C CA . SER A 1 125 ? -40.769 15.017 58.034 1.00 83.25 125 SER A CA 1
ATOM 919 C C . SER A 1 125 ? -41.601 13.890 58.660 1.00 83.25 125 SER A C 1
ATOM 921 O O . SER A 1 125 ? -41.344 13.500 59.800 1.00 83.25 125 SER A O 1
ATOM 923 N N . PHE A 1 126 ? -42.552 13.320 57.911 1.00 85.94 126 PHE A N 1
ATOM 924 C CA . PHE A 1 126 ? -43.426 12.222 58.329 1.00 85.94 126 PHE A CA 1
ATOM 925 C C . PHE A 1 126 ? -43.440 11.103 57.287 1.00 85.94 126 PHE A C 1
ATOM 927 O O . PHE A 1 126 ? -43.462 11.354 56.086 1.00 85.94 126 PHE A O 1
ATOM 934 N N . CYS A 1 127 ? -43.465 9.847 57.734 1.00 88.25 127 CYS A N 1
ATOM 935 C CA . CYS A 1 127 ? -43.536 8.707 56.825 1.00 88.25 127 CYS A CA 1
ATOM 936 C C . CYS A 1 127 ? -44.948 8.557 56.227 1.00 88.25 127 CYS A C 1
ATOM 938 O O . CYS A 1 127 ? -45.897 8.375 56.992 1.00 88.25 127 CYS A O 1
ATOM 940 N N . PRO A 1 128 ? -45.112 8.499 54.892 1.00 85.19 128 PRO A N 1
ATOM 941 C CA . PRO A 1 128 ? -46.429 8.371 54.260 1.00 85.19 128 PRO A CA 1
ATOM 942 C C . PRO A 1 128 ? -47.098 7.008 54.494 1.00 85.19 128 PRO A C 1
ATOM 944 O O . PRO A 1 128 ? -48.310 6.887 54.353 1.00 85.19 128 PRO A O 1
ATOM 947 N N . LYS A 1 129 ? -46.334 5.967 54.861 1.00 88.69 129 LYS A N 1
ATOM 948 C CA . LYS A 1 129 ? -46.885 4.631 55.146 1.00 88.69 129 LYS A CA 1
ATOM 949 C C . LYS A 1 129 ? -47.340 4.435 56.587 1.00 88.69 129 LYS A C 1
ATOM 951 O O . LYS A 1 129 ? -48.334 3.754 56.809 1.00 88.69 129 LYS A O 1
ATOM 956 N N . CYS A 1 130 ? -46.588 4.943 57.563 1.00 89.31 130 CYS A N 1
ATOM 957 C CA . CYS A 1 130 ? -46.868 4.697 58.984 1.00 89.31 130 CYS A CA 1
ATOM 958 C C . CYS A 1 130 ? 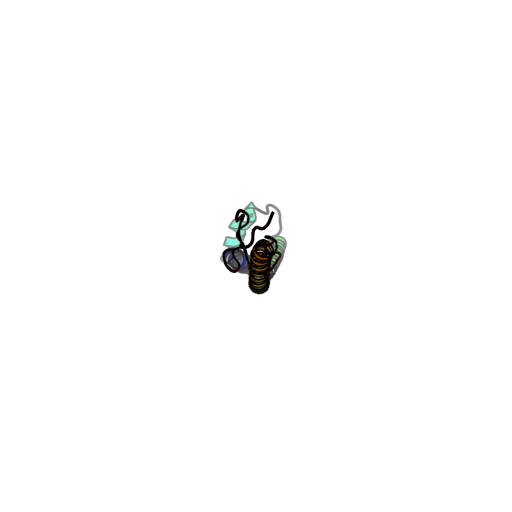-47.231 5.959 59.776 1.00 89.31 130 CYS A C 1
ATOM 960 O O . CYS A 1 130 ? -47.523 5.854 60.964 1.00 89.31 130 CYS A O 1
ATOM 962 N N . GLY A 1 131 ? -47.183 7.139 59.149 1.00 86.12 131 GLY A N 1
ATOM 963 C CA . GLY A 1 131 ? -47.535 8.426 59.753 1.00 86.12 131 GLY A CA 1
ATOM 964 C C . GLY A 1 131 ? -46.558 8.930 60.818 1.00 86.12 131 GLY A C 1
ATOM 965 O O . GLY A 1 131 ? -46.828 9.940 61.458 1.00 86.12 131 GLY A O 1
ATOM 966 N N . ARG A 1 132 ? -45.433 8.240 61.047 1.00 85.00 132 ARG A N 1
ATOM 967 C CA . ARG A 1 132 ? -44.482 8.586 62.116 1.00 85.00 132 ARG A CA 1
ATOM 968 C C . ARG A 1 132 ? -43.458 9.622 61.661 1.00 85.00 132 ARG A C 1
ATOM 970 O O . ARG A 1 132 ? -42.932 9.521 60.549 1.00 85.00 132 ARG A O 1
ATOM 977 N N . ALA A 1 133 ? -43.159 10.572 62.546 1.00 86.56 133 ALA A N 1
ATOM 978 C CA . ALA A 1 133 ? -42.140 11.594 62.328 1.00 86.56 133 ALA A CA 1
ATOM 979 C C . ALA A 1 133 ? -40.725 10.980 62.262 1.00 86.56 133 ALA A C 1
ATOM 981 O O . ALA A 1 133 ? -40.463 9.994 62.948 1.00 86.56 133 ALA A O 1
ATOM 982 N N . GLN A 1 134 ? -39.834 11.537 61.432 1.00 79.06 134 GLN A N 1
ATOM 983 C CA . GLN A 1 134 ? -38.449 11.053 61.230 1.00 79.06 134 GLN A CA 1
ATOM 984 C C . GLN A 1 134 ? -37.366 11.899 61.926 1.00 79.06 134 GLN A C 1
ATOM 986 O O . GLN A 1 134 ? -36.180 11.724 61.642 1.00 79.06 134 GLN A O 1
ATOM 991 N N . ILE A 1 135 ? -37.787 12.804 62.812 1.00 69.94 135 ILE A N 1
ATOM 992 C CA . ILE A 1 135 ? -36.923 13.617 63.686 1.00 69.94 135 ILE A CA 1
ATOM 993 C C . ILE A 1 135 ? -36.096 12.735 64.627 1.00 69.94 135 ILE A C 1
ATOM 995 O O . ILE A 1 135 ? -36.665 11.768 65.184 1.00 69.94 135 ILE A O 1
#

Foldseek 3Di:
DVVQLVQLVVLLVQLVVLLVLLVCCVPPPPPPSNVVVCVVCCVVDPPDDSNVVSVVSNVRSVVSNVSSVVSNVCVVVCVVVVVVVVVVVVVVVVVVVVVVVVCVVVPPPFDAAPPPRHGDHPPDQADPPPRDGRD